Protein AF-A0A369KQW1-F1 (afdb_monomer)

Secondary structure (DSSP, 8-state):
-HHHHHHHHHHHHHHTT-EEEEEEETTEEEEEEESS-HHHHHHHHHHHHHHHHHHHHH-TTS-HHHHHHHHHHHHHHHHHHHHHHTT--

Solvent-accessible surface area (backbone atoms only — not comparable to full-atom values): 5092 Å² total; per-residue (Å²): 115,70,66,59,54,54,52,50,58,48,53,52,39,62,72,71,70,37,38,77,37,77,39,68,42,90,93,42,81,44,79,46,75,37,83,61,52,58,66,57,53,46,54,52,34,50,53,51,32,50,42,32,52,57,47,40,75,76,41,72,90,55,53,75,67,59,36,49,52,51,31,52,51,51,53,51,51,51,51,53,53,51,35,42,76,72,67,77,98

Nearest PDB structures (foldseek):
  2mmv-assembly1_B  TM=8.498E-01  e=8.766E-06  Geobacillus stearothermophilus
  4y5o-assembly1_B  TM=3.919E-01  e=2.154E+00  Homo sapiens
  8a22-assembly1_Bg  TM=4.399E-01  e=5.652E+00  Polytomella magna
  6zsb-assembly1_AF  TM=3.788E-01  e=6.027E+00  Homo sapiens

Foldseek 3Di:
DVVVVVVVVVVVLVVVVWDWEWAAAPNDIDIDTGPDDNVVVRVVSVQLRVQLVVVCVVCVVDDSVRSSVVSVVVVVVVVVVVCVVVVND

Sequence (89 aa):
MYEAKYEEDRKMADSEGLNRTTIHIAGNDYTIVGTESPEHVREVGLLVDTKIREIRDQAPQLDVRQIAVLAALNIGSDYVKIKKNLGEL

Mean predicted aligned error: 6.65 Å

Radius of gyration: 16.56 Å; Cα contacts (8 Å, |Δi|>4): 68; chains: 1; bounding box: 34×27×44 Å

pLDDT: mean 89.31, std 11.46, range [60.25, 97.81]

Structure (mmCIF, N/CA/C/O backbone):
data_AF-A0A369KQW1-F1
#
_entry.id   AF-A0A369KQW1-F1
#
loop_
_atom_site.group_PDB
_atom_site.id
_atom_site.type_symbol
_atom_site.label_atom_id
_atom_site.label_alt_id
_atom_site.label_comp_id
_atom_site.label_asym_id
_atom_site.label_entity_id
_atom_site.label_seq_id
_atom_site.pdbx_PDB_ins_code
_atom_site.Cartn_x
_atom_site.Cartn_y
_atom_site.Cartn_z
_atom_site.occupancy
_atom_site.B_iso_or_equiv
_atom_site.auth_seq_id
_atom_site.auth_comp_id
_atom_site.auth_asym_id
_atom_site.auth_atom_id
_atom_site.pdbx_PDB_model_num
ATOM 1 N N . MET A 1 1 ? -12.369 -1.781 -31.328 1.00 60.91 1 MET A N 1
ATOM 2 C CA . MET A 1 1 ? -12.173 -0.412 -30.791 1.00 60.91 1 MET A CA 1
ATOM 3 C C . MET A 1 1 ? -11.426 -0.416 -29.457 1.00 60.91 1 MET A C 1
ATOM 5 O O . MET A 1 1 ? -10.399 0.236 -29.391 1.00 60.91 1 MET A O 1
ATOM 9 N N . TYR A 1 2 ? -11.862 -1.162 -28.428 1.00 60.97 2 TYR A N 1
ATOM 10 C CA . TYR A 1 2 ? -11.115 -1.267 -27.158 1.00 60.97 2 TYR A CA 1
ATOM 11 C C . TYR A 1 2 ? -9.755 -1.972 -27.306 1.00 60.97 2 TYR A C 1
ATOM 13 O O . TYR A 1 2 ? -8.752 -1.444 -26.845 1.00 60.97 2 TYR A O 1
ATOM 21 N N . GLU A 1 3 ? -9.698 -3.111 -28.001 1.00 60.25 3 GLU A N 1
ATOM 22 C CA . GLU A 1 3 ? -8.459 -3.898 -28.166 1.00 60.25 3 GLU A CA 1
ATOM 23 C C . GLU A 1 3 ? -7.325 -3.124 -28.856 1.00 60.25 3 GLU A C 1
ATOM 25 O O . GLU A 1 3 ? -6.186 -3.187 -28.410 1.00 60.25 3 GLU A O 1
ATOM 30 N N . ALA A 1 4 ? -7.645 -2.309 -29.866 1.00 67.00 4 ALA A N 1
ATOM 31 C CA . ALA A 1 4 ? -6.657 -1.499 -30.584 1.00 67.00 4 ALA A CA 1
ATOM 32 C C . ALA A 1 4 ? -5.988 -0.448 -29.682 1.00 67.00 4 ALA A C 1
ATOM 34 O O . ALA A 1 4 ? -4.776 -0.263 -29.740 1.00 67.00 4 ALA A O 1
ATOM 35 N N . LYS A 1 5 ? -6.763 0.189 -28.793 1.00 64.19 5 LYS A N 1
ATOM 36 C CA . LYS A 1 5 ? -6.235 1.154 -27.822 1.00 64.19 5 LYS A CA 1
ATOM 37 C C . LYS A 1 5 ? -5.326 0.475 -26.791 1.00 64.19 5 LYS A C 1
ATOM 39 O O . LYS A 1 5 ? -4.287 1.020 -26.442 1.00 64.19 5 LYS A O 1
ATOM 44 N N . TYR A 1 6 ? -5.680 -0.731 -26.338 1.00 67.56 6 TYR A N 1
ATOM 45 C CA . TYR A 1 6 ? -4.821 -1.513 -25.441 1.00 67.56 6 TYR A CA 1
ATOM 46 C C . TYR A 1 6 ? -3.507 -1.934 -26.102 1.00 67.56 6 TYR A C 1
ATOM 48 O O . TYR A 1 6 ? -2.482 -1.951 -25.426 1.00 67.56 6 TYR A O 1
ATOM 56 N N . GLU A 1 7 ? -3.519 -2.280 -27.391 1.00 69.88 7 GLU A N 1
ATOM 57 C CA . GLU A 1 7 ? -2.307 -2.621 -28.144 1.00 69.88 7 GLU A CA 1
ATOM 58 C C . GLU A 1 7 ? -1.405 -1.408 -28.405 1.00 69.88 7 GLU A C 1
ATOM 60 O O . GLU A 1 7 ? -0.184 -1.538 -28.314 1.00 69.88 7 GLU A O 1
ATOM 65 N N . GLU A 1 8 ? -1.978 -0.233 -28.677 1.00 67.12 8 GLU A N 1
ATOM 66 C CA . GLU A 1 8 ? -1.229 1.027 -28.793 1.00 67.12 8 GLU A CA 1
ATOM 67 C C . GLU A 1 8 ? -0.591 1.434 -27.461 1.00 67.12 8 GLU A C 1
ATOM 69 O O . GLU A 1 8 ? 0.619 1.656 -27.416 1.00 67.12 8 GLU A O 1
ATOM 74 N N . ASP A 1 9 ? -1.362 1.427 -26.367 1.00 67.94 9 ASP A N 1
ATOM 75 C CA . ASP A 1 9 ? -0.863 1.722 -25.016 1.00 67.94 9 ASP A CA 1
ATOM 76 C C . ASP A 1 9 ? 0.244 0.715 -24.603 1.00 67.94 9 ASP A C 1
ATOM 78 O O . ASP A 1 9 ? 1.183 1.060 -23.880 1.00 67.94 9 ASP A O 1
ATOM 82 N N . ARG A 1 10 ? 0.183 -0.535 -25.098 1.00 69.38 10 ARG A N 1
ATOM 83 C CA . ARG A 1 10 ? 1.241 -1.553 -24.933 1.00 69.38 10 ARG A CA 1
ATOM 84 C C . ARG A 1 10 ? 2.517 -1.182 -25.687 1.00 69.38 10 ARG A C 1
ATOM 86 O O . ARG A 1 10 ? 3.590 -1.190 -25.095 1.00 69.38 10 ARG A O 1
ATOM 93 N N . LYS A 1 11 ? 2.395 -0.840 -26.973 1.00 66.12 11 LYS A N 1
ATOM 94 C CA . LYS A 1 11 ? 3.534 -0.487 -27.834 1.00 66.12 11 LYS A CA 1
ATOM 95 C C . LYS A 1 11 ? 4.235 0.792 -27.375 1.00 66.12 11 LYS A C 1
ATOM 97 O O . LYS A 1 11 ? 5.455 0.865 -27.480 1.00 66.12 11 LYS A O 1
ATOM 102 N N . MET A 1 12 ? 3.494 1.772 -26.853 1.00 65.94 12 MET A N 1
ATOM 103 C CA . MET A 1 12 ? 4.080 3.002 -26.310 1.00 65.94 12 MET A CA 1
ATOM 104 C C . MET A 1 12 ? 4.910 2.730 -25.050 1.00 65.94 12 MET A C 1
ATOM 106 O O . MET A 1 12 ? 6.060 3.157 -24.988 1.00 65.94 12 MET A O 1
ATOM 110 N N . ALA A 1 13 ? 4.386 1.950 -24.096 1.00 64.56 13 ALA A N 1
ATOM 111 C CA . ALA A 1 13 ? 5.116 1.603 -22.873 1.00 64.56 13 ALA A CA 1
ATOM 112 C C . ALA A 1 13 ? 6.413 0.822 -23.154 1.00 64.56 13 ALA A C 1
ATOM 114 O O . ALA A 1 13 ? 7.451 1.115 -22.560 1.00 64.56 13 ALA A O 1
ATOM 115 N N . ASP A 1 14 ? 6.367 -0.119 -24.103 1.00 65.06 14 ASP A N 1
ATOM 116 C CA . ASP A 1 14 ? 7.543 -0.892 -24.518 1.00 65.06 14 ASP A CA 1
ATOM 117 C C . ASP A 1 14 ? 8.582 -0.007 -25.244 1.00 65.06 14 ASP A C 1
ATOM 119 O O . ASP A 1 14 ? 9.782 -0.263 -25.153 1.00 65.06 14 ASP A O 1
ATOM 123 N N . SER A 1 15 ? 8.147 1.063 -25.926 1.00 67.81 15 SER A N 1
ATOM 124 C CA . SER A 1 15 ? 9.045 2.026 -26.588 1.00 67.81 15 SER A CA 1
ATOM 125 C C . SER A 1 15 ? 9.743 2.989 -25.619 1.00 67.81 15 SER A C 1
ATOM 127 O O . SER A 1 15 ? 10.840 3.460 -25.912 1.00 67.81 15 SER A O 1
ATOM 129 N N . GLU A 1 16 ? 9.141 3.242 -24.454 1.00 74.69 16 GLU A N 1
ATOM 130 C CA . GLU A 1 16 ? 9.680 4.122 -23.408 1.00 74.69 16 GLU A CA 1
ATOM 131 C C . GLU A 1 16 ? 10.535 3.377 -22.364 1.00 74.69 16 GLU A C 1
ATOM 133 O O . GLU A 1 16 ? 11.045 3.991 -21.428 1.00 74.69 16 GLU A O 1
ATOM 138 N N . GLY A 1 17 ? 10.722 2.059 -22.513 1.00 81.44 17 GLY A N 1
ATOM 139 C CA . GLY A 1 17 ? 11.490 1.245 -21.565 1.00 81.44 17 GLY A CA 1
ATOM 140 C C . GLY A 1 17 ? 10.799 1.069 -20.209 1.00 81.44 17 GLY A C 1
ATOM 141 O O . GLY A 1 17 ? 11.468 0.841 -19.201 1.00 81.44 17 GLY A O 1
ATOM 142 N N . LEU A 1 18 ? 9.469 1.196 -20.167 1.00 88.62 18 LEU A N 1
ATOM 143 C CA . LEU A 1 18 ? 8.686 1.048 -18.945 1.00 88.62 18 LEU A CA 1
ATOM 144 C C . LEU A 1 18 ? 8.451 -0.430 -18.626 1.00 88.62 18 LEU A C 1
ATOM 146 O O . LEU A 1 18 ? 8.065 -1.230 -19.479 1.00 88.62 18 LEU A O 1
ATOM 150 N N . ASN A 1 19 ? 8.606 -0.785 -17.356 1.00 91.62 19 ASN A N 1
ATOM 151 C CA . ASN A 1 19 ? 8.274 -2.105 -16.852 1.00 91.62 19 ASN A CA 1
ATOM 152 C C . ASN A 1 19 ? 6.760 -2.238 -16.673 1.00 91.62 19 ASN A C 1
ATOM 154 O O . ASN A 1 19 ? 6.085 -1.337 -16.168 1.00 91.62 19 ASN A O 1
ATOM 158 N N . ARG A 1 20 ? 6.225 -3.404 -17.046 1.00 91.81 20 ARG A N 1
ATOM 159 C CA . ARG A 1 20 ? 4.822 -3.773 -16.835 1.00 91.81 20 ARG A CA 1
ATOM 160 C C . ARG A 1 20 ? 4.736 -4.934 -15.860 1.00 91.81 20 ARG A C 1
ATOM 162 O O . ARG A 1 20 ? 5.155 -6.046 -16.176 1.00 91.81 20 ARG A O 1
ATOM 169 N N . THR A 1 21 ? 4.120 -4.696 -14.711 1.00 95.12 21 THR A N 1
ATOM 170 C CA . THR A 1 21 ? 4.033 -5.686 -13.635 1.00 95.12 21 THR A CA 1
ATOM 171 C C . THR A 1 21 ? 2.597 -5.816 -13.174 1.00 95.12 21 THR A C 1
ATOM 173 O O . THR A 1 21 ? 1.965 -4.831 -12.805 1.00 95.12 21 THR A O 1
ATOM 176 N N . THR A 1 22 ? 2.067 -7.036 -13.201 1.00 95.50 22 THR A N 1
ATOM 177 C CA . THR A 1 22 ? 0.737 -7.323 -12.652 1.00 95.50 22 THR A CA 1
ATOM 178 C C . THR A 1 22 ? 0.884 -7.831 -11.225 1.00 95.50 22 THR A C 1
ATOM 180 O O . THR A 1 22 ? 1.694 -8.723 -10.968 1.00 95.50 22 THR A O 1
ATOM 183 N N . ILE A 1 23 ? 0.123 -7.240 -10.310 1.00 96.50 23 ILE A N 1
ATOM 184 C CA . ILE A 1 23 ? 0.089 -7.566 -8.883 1.00 96.50 23 ILE A CA 1
ATOM 185 C C . ILE A 1 23 ? -1.346 -7.861 -8.451 1.00 96.50 23 ILE A C 1
ATOM 187 O O . ILE A 1 23 ? -2.292 -7.377 -9.068 1.00 96.50 23 ILE A O 1
ATOM 191 N N . HIS A 1 24 ? -1.499 -8.631 -7.378 1.00 95.12 24 HIS A N 1
ATOM 192 C CA . HIS A 1 24 ? -2.793 -9.017 -6.826 1.00 95.12 24 HIS A CA 1
ATOM 193 C C . HIS A 1 24 ? -2.988 -8.373 -5.451 1.00 95.12 24 HIS A C 1
ATOM 195 O O . HIS A 1 24 ? -2.200 -8.626 -4.541 1.00 95.12 24 HIS A O 1
ATOM 201 N N . ILE A 1 25 ? -4.015 -7.535 -5.299 1.00 94.75 25 ILE A N 1
ATOM 202 C CA . ILE A 1 25 ? -4.306 -6.797 -4.063 1.00 94.75 25 ILE A CA 1
ATOM 203 C C . ILE A 1 25 ? -5.799 -6.904 -3.756 1.00 94.75 25 ILE A C 1
ATOM 205 O O . ILE A 1 25 ? -6.643 -6.602 -4.600 1.00 94.75 25 ILE A O 1
ATOM 209 N N . ALA A 1 26 ? -6.140 -7.293 -2.527 1.00 91.75 26 ALA A N 1
ATOM 210 C CA . ALA A 1 26 ? -7.515 -7.338 -2.031 1.00 91.75 26 ALA A CA 1
ATOM 211 C C . ALA A 1 26 ? -8.482 -8.147 -2.924 1.00 91.75 26 ALA A C 1
ATOM 213 O O . ALA A 1 26 ? -9.657 -7.800 -3.040 1.00 91.75 26 ALA A O 1
ATOM 214 N N . GLY A 1 27 ? -7.993 -9.214 -3.564 1.00 90.56 27 GLY A N 1
ATOM 215 C CA . GLY A 1 27 ? -8.791 -10.056 -4.459 1.00 90.56 27 GLY A CA 1
ATOM 216 C C . GLY A 1 27 ? -8.893 -9.553 -5.902 1.00 90.56 27 GLY A C 1
ATOM 217 O O . GLY A 1 27 ? -9.605 -10.169 -6.688 1.00 90.56 27 GLY A O 1
ATOM 218 N N . ASN A 1 28 ? -8.200 -8.468 -6.263 1.00 93.50 28 ASN A N 1
ATOM 219 C CA . ASN A 1 28 ? -8.228 -7.886 -7.604 1.00 93.50 28 ASN A CA 1
ATOM 220 C C . ASN A 1 28 ? -6.821 -7.806 -8.206 1.00 93.50 28 ASN A C 1
ATOM 222 O O . ASN A 1 28 ? -5.848 -7.533 -7.500 1.00 93.50 28 ASN A O 1
ATOM 226 N N . ASP A 1 29 ? -6.732 -7.990 -9.522 1.00 95.50 29 ASP A N 1
ATOM 227 C CA . ASP A 1 29 ? -5.486 -7.836 -10.269 1.00 95.50 29 ASP A CA 1
ATOM 228 C C . ASP A 1 29 ? -5.324 -6.395 -10.764 1.00 95.50 29 ASP A C 1
ATOM 230 O O . ASP A 1 29 ? -6.245 -5.797 -11.326 1.00 95.50 29 ASP A O 1
ATOM 234 N N . TYR A 1 30 ? -4.122 -5.851 -10.591 1.00 94.06 30 TYR A N 1
ATOM 235 C CA . TYR A 1 30 ? -3.739 -4.515 -11.032 1.00 94.06 30 TYR A CA 1
ATOM 236 C C . TYR A 1 30 ? -2.474 -4.599 -11.880 1.00 94.06 30 TYR A C 1
ATOM 238 O O . TYR A 1 30 ? -1.451 -5.116 -11.434 1.00 94.06 30 TYR A O 1
ATOM 246 N N . THR A 1 31 ? -2.5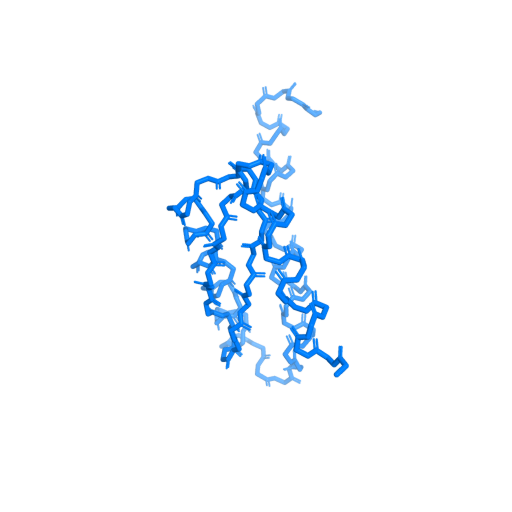19 -4.059 -13.098 1.00 94.38 31 THR A N 1
ATOM 247 C CA . THR A 1 31 ? -1.326 -3.903 -13.936 1.00 94.38 31 THR A CA 1
ATOM 248 C C . THR A 1 31 ? -0.729 -2.518 -13.730 1.00 94.38 31 THR A C 1
ATOM 250 O O . THR A 1 31 ? -1.341 -1.512 -14.081 1.00 94.38 31 THR A O 1
ATOM 253 N N . ILE A 1 32 ? 0.484 -2.482 -13.188 1.00 93.12 32 ILE A N 1
ATOM 254 C CA . ILE A 1 32 ? 1.272 -1.273 -12.970 1.00 93.12 32 ILE A CA 1
ATOM 255 C C . ILE A 1 32 ? 2.264 -1.122 -14.121 1.00 93.12 32 ILE A C 1
ATOM 257 O O . ILE A 1 32 ? 2.938 -2.082 -14.500 1.00 93.12 32 ILE A O 1
ATOM 261 N N . VAL A 1 33 ? 2.333 0.084 -14.677 1.00 92.50 33 VAL A N 1
ATOM 262 C CA . VAL A 1 33 ? 3.288 0.467 -15.721 1.00 92.50 33 VAL A CA 1
ATOM 263 C C . VAL A 1 33 ? 4.152 1.588 -15.161 1.00 92.50 33 VAL A C 1
ATOM 265 O O . VAL A 1 33 ? 3.609 2.594 -14.706 1.00 92.50 33 VAL A O 1
ATOM 268 N N . GLY A 1 34 ? 5.471 1.416 -15.151 1.00 91.38 34 GLY A N 1
ATOM 269 C CA . GLY A 1 34 ? 6.374 2.411 -14.578 1.00 91.38 34 GLY A CA 1
ATOM 270 C C . GLY A 1 34 ? 7.848 2.079 -14.765 1.00 91.38 34 GLY A C 1
ATOM 271 O O . GLY A 1 34 ? 8.203 1.041 -15.309 1.00 91.38 34 GLY A O 1
ATOM 272 N N . THR A 1 35 ? 8.713 2.979 -14.310 1.00 92.38 35 THR A N 1
ATOM 273 C CA . THR A 1 35 ? 10.175 2.832 -14.402 1.00 92.38 35 THR A CA 1
ATOM 274 C C . THR A 1 35 ? 10.753 1.912 -13.329 1.00 92.38 35 THR A C 1
ATOM 276 O O . THR A 1 35 ? 11.861 1.408 -13.485 1.00 92.38 35 THR A O 1
ATOM 279 N N . GLU A 1 36 ? 10.009 1.690 -12.244 1.00 93.69 36 GLU A N 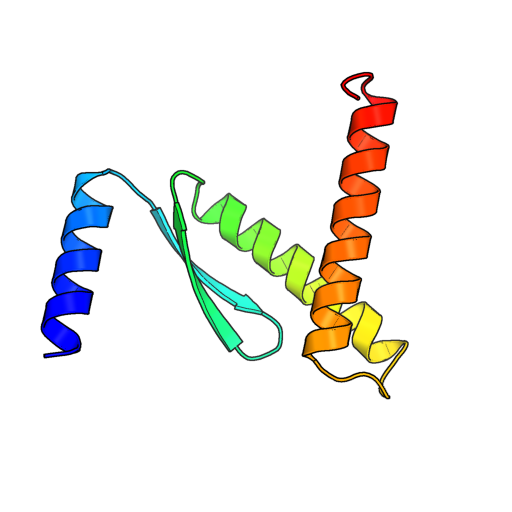1
ATOM 280 C CA . GLU A 1 36 ? 10.415 0.808 -11.150 1.00 93.69 36 GLU A CA 1
ATOM 281 C C . GLU A 1 36 ? 10.564 -0.642 -11.608 1.00 93.69 36 GLU A C 1
ATOM 283 O O . GLU A 1 36 ? 9.884 -1.094 -12.536 1.00 93.69 36 GLU A O 1
ATOM 288 N N . SER A 1 37 ? 11.449 -1.390 -10.948 1.00 95.00 37 SER A N 1
ATOM 289 C CA . SER A 1 37 ? 11.653 -2.800 -11.278 1.00 95.00 37 SER A CA 1
ATOM 290 C C . SER A 1 37 ? 10.398 -3.630 -10.969 1.00 95.00 37 SER A C 1
ATOM 292 O O . SER A 1 37 ? 9.666 -3.334 -10.014 1.00 95.00 37 SER A O 1
ATOM 294 N N . PRO A 1 38 ? 10.134 -4.709 -11.727 1.00 94.50 38 PRO A N 1
ATOM 295 C CA . PRO A 1 38 ? 9.044 -5.625 -11.410 1.00 94.50 38 PRO A CA 1
ATOM 296 C C . PRO A 1 38 ? 9.118 -6.190 -9.991 1.00 94.50 38 PRO A C 1
ATOM 298 O O . PRO A 1 38 ? 8.089 -6.414 -9.358 1.00 94.50 38 PRO A O 1
ATOM 301 N N . GLU A 1 39 ? 10.324 -6.406 -9.475 1.00 96.12 39 GLU A N 1
ATOM 302 C CA . GLU A 1 39 ? 10.577 -6.892 -8.120 1.00 96.12 39 GLU A CA 1
ATOM 303 C C . GLU A 1 39 ? 10.094 -5.875 -7.085 1.00 96.12 39 GLU A C 1
ATOM 305 O O . GLU A 1 39 ? 9.291 -6.234 -6.224 1.00 96.12 39 GLU A O 1
ATOM 310 N N . HIS A 1 40 ? 10.477 -4.602 -7.231 1.00 96.06 40 HIS A N 1
ATOM 311 C CA . HIS A 1 40 ? 10.046 -3.539 -6.326 1.00 96.06 40 HIS A CA 1
ATOM 312 C C . HIS A 1 40 ? 8.520 -3.380 -6.325 1.00 96.06 40 HIS A C 1
ATOM 314 O O . HIS A 1 40 ? 7.890 -3.316 -5.270 1.00 96.06 40 HIS A O 1
ATOM 320 N N . VAL A 1 41 ? 7.893 -3.399 -7.505 1.00 96.25 41 VAL A N 1
ATOM 321 C CA . VAL A 1 41 ? 6.430 -3.300 -7.618 1.00 96.25 41 VAL A CA 1
ATOM 322 C C . VAL A 1 41 ? 5.728 -4.475 -6.926 1.00 96.25 41 VAL A C 1
ATOM 324 O O . VAL A 1 41 ? 4.708 -4.272 -6.264 1.00 96.25 41 VAL A O 1
ATOM 327 N N . ARG A 1 42 ? 6.261 -5.701 -7.035 1.00 96.25 42 ARG A N 1
ATOM 328 C CA . ARG A 1 42 ? 5.713 -6.872 -6.325 1.00 96.25 42 ARG A CA 1
ATOM 329 C C . ARG A 1 42 ? 5.868 -6.746 -4.811 1.00 96.25 42 ARG A C 1
ATOM 331 O O . ARG A 1 42 ? 4.920 -7.062 -4.095 1.00 96.25 42 ARG A O 1
ATOM 338 N N . GLU A 1 43 ? 7.015 -6.272 -4.328 1.00 97.31 43 GLU A N 1
ATOM 339 C CA . GLU A 1 43 ? 7.251 -6.032 -2.897 1.00 97.31 43 GLU A CA 1
ATOM 340 C C . GLU A 1 43 ? 6.273 -4.998 -2.330 1.00 97.31 43 GLU A C 1
ATOM 342 O O . GLU A 1 43 ? 5.622 -5.247 -1.312 1.00 97.31 43 GLU A O 1
ATOM 347 N N . VAL A 1 44 ? 6.095 -3.870 -3.025 1.00 96.25 44 VAL A N 1
ATOM 348 C CA . VAL A 1 44 ? 5.119 -2.839 -2.646 1.00 96.25 44 VAL A CA 1
ATOM 349 C C . VAL A 1 44 ?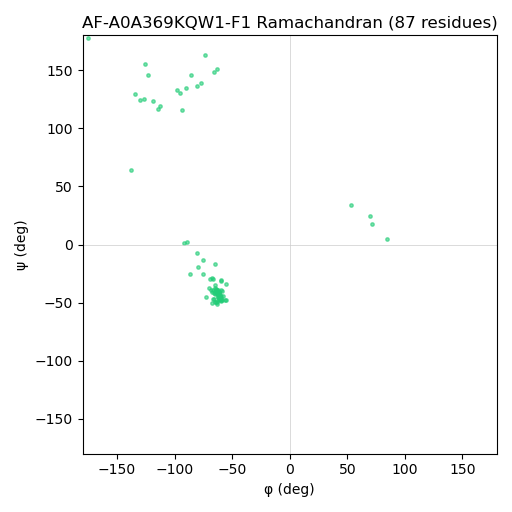 3.695 -3.399 -2.681 1.00 9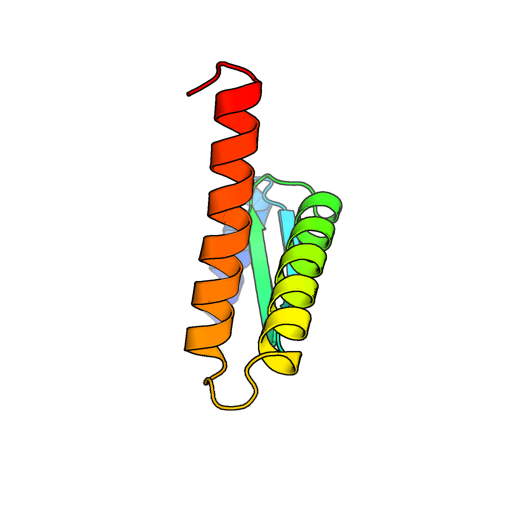6.25 44 VAL A C 1
ATOM 351 O O . VAL A 1 44 ? 2.923 -3.172 -1.750 1.00 96.25 44 VAL A O 1
ATOM 354 N N . GLY A 1 45 ? 3.343 -4.172 -3.711 1.00 96.38 45 GLY A N 1
ATOM 355 C CA . GLY A 1 45 ? 2.037 -4.826 -3.808 1.00 96.38 45 GLY A CA 1
ATOM 356 C C . GLY A 1 45 ? 1.749 -5.754 -2.626 1.00 96.38 45 GLY A C 1
ATOM 357 O O . GLY A 1 45 ? 0.665 -5.692 -2.044 1.00 96.38 45 GLY A O 1
ATOM 358 N N . LEU A 1 46 ? 2.738 -6.557 -2.220 1.00 96.56 46 LEU A N 1
ATOM 359 C CA . LEU A 1 46 ? 2.635 -7.443 -1.062 1.00 96.56 46 LEU A CA 1
ATOM 360 C C . LEU A 1 46 ? 2.456 -6.661 0.246 1.00 96.56 46 LEU A C 1
ATOM 362 O O . LEU A 1 46 ? 1.632 -7.047 1.078 1.00 96.56 46 LEU A O 1
ATOM 366 N N . LEU A 1 47 ? 3.189 -5.558 0.427 1.00 97.12 47 LEU A N 1
ATOM 367 C CA . LEU A 1 47 ? 3.044 -4.678 1.589 1.00 97.12 47 LEU A CA 1
ATOM 368 C C . LEU A 1 47 ? 1.619 -4.116 1.691 1.00 97.12 47 LEU A C 1
ATOM 370 O O . LEU A 1 47 ? 1.009 -4.161 2.763 1.00 97.12 47 LEU A O 1
ATOM 374 N N . VAL A 1 48 ? 1.080 -3.612 0.578 1.00 96.69 48 VAL A N 1
ATOM 375 C CA . VAL A 1 48 ? -0.279 -3.056 0.525 1.00 96.69 48 VAL A CA 1
ATOM 376 C C . VAL A 1 48 ? -1.319 -4.133 0.834 1.00 96.69 48 VAL A C 1
ATOM 378 O O . VAL A 1 48 ? -2.176 -3.918 1.693 1.00 96.69 48 VAL A O 1
ATOM 381 N N . ASP A 1 49 ? -1.237 -5.299 0.186 1.00 96.44 49 ASP A N 1
ATOM 382 C CA . ASP A 1 49 ? -2.187 -6.395 0.410 1.00 96.44 49 ASP A CA 1
ATOM 383 C C . ASP A 1 49 ? -2.144 -6.891 1.862 1.00 96.44 49 ASP A C 1
ATOM 385 O O . ASP A 1 49 ? -3.187 -7.081 2.490 1.00 96.44 49 ASP A O 1
ATOM 389 N N . THR A 1 50 ? -0.947 -7.003 2.442 1.00 96.75 50 THR A N 1
ATOM 390 C CA . THR A 1 50 ? -0.768 -7.370 3.853 1.00 96.75 50 THR A CA 1
ATOM 391 C C . THR A 1 50 ? -1.460 -6.367 4.774 1.00 96.75 50 THR A C 1
ATOM 393 O O . THR A 1 50 ? -2.244 -6.765 5.635 1.00 96.75 50 THR A O 1
ATOM 396 N N . LYS A 1 51 ? -1.260 -5.060 4.554 1.00 96.62 51 LYS A N 1
ATOM 397 C CA . LYS A 1 51 ? -1.883 -4.018 5.382 1.00 96.62 51 LYS A CA 1
ATOM 398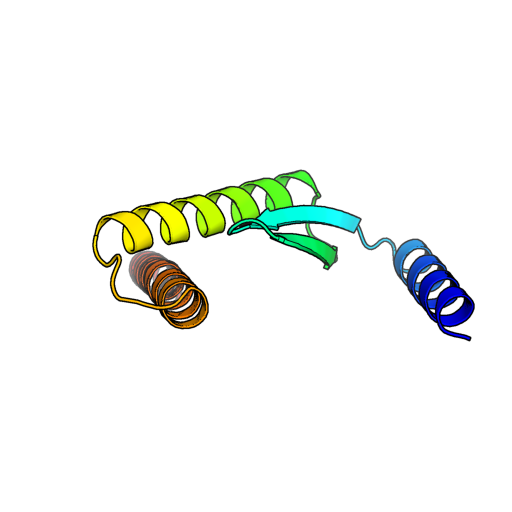 C C . LYS A 1 51 ? -3.410 -4.021 5.271 1.00 96.62 51 LYS A C 1
ATOM 400 O O . LYS A 1 51 ? -4.102 -3.834 6.269 1.00 96.62 51 LYS A O 1
ATOM 405 N N . ILE A 1 52 ? -3.942 -4.271 4.074 1.00 96.06 52 ILE A N 1
ATOM 406 C CA . ILE A 1 52 ? -5.386 -4.415 3.849 1.00 96.06 52 ILE A CA 1
ATOM 407 C C . ILE A 1 52 ? -5.944 -5.613 4.626 1.00 96.06 52 ILE A C 1
ATOM 409 O O . ILE A 1 52 ? -6.987 -5.481 5.268 1.00 96.06 52 ILE A O 1
ATOM 413 N N . ARG A 1 53 ? -5.267 -6.769 4.588 1.00 95.38 53 ARG A N 1
ATOM 414 C CA . ARG A 1 53 ? -5.691 -7.972 5.324 1.00 95.38 53 ARG A CA 1
ATOM 415 C C . ARG A 1 53 ? -5.703 -7.731 6.832 1.00 95.38 53 ARG A C 1
ATOM 417 O O . ARG A 1 53 ? -6.719 -7.993 7.461 1.00 95.38 53 ARG A O 1
ATOM 424 N N . GLU A 1 54 ? -4.634 -7.151 7.378 1.00 95.88 54 GLU A N 1
ATOM 425 C CA . GLU A 1 54 ? -4.542 -6.809 8.804 1.00 95.88 54 GLU A CA 1
ATOM 426 C C . GLU A 1 54 ? -5.702 -5.912 9.258 1.00 95.88 54 GLU A C 1
ATOM 428 O O . GLU A 1 54 ? -6.351 -6.190 10.264 1.00 95.88 54 GLU A O 1
ATOM 433 N N . ILE A 1 55 ? -6.000 -4.846 8.507 1.00 95.88 55 ILE A N 1
ATOM 434 C CA . ILE A 1 55 ? -7.084 -3.917 8.857 1.00 95.88 55 ILE A CA 1
ATOM 435 C C . ILE A 1 55 ? -8.445 -4.602 8.743 1.00 95.88 55 ILE A C 1
ATOM 437 O O . ILE A 1 55 ? -9.297 -4.403 9.607 1.00 95.88 55 ILE A O 1
ATOM 441 N N . ARG A 1 56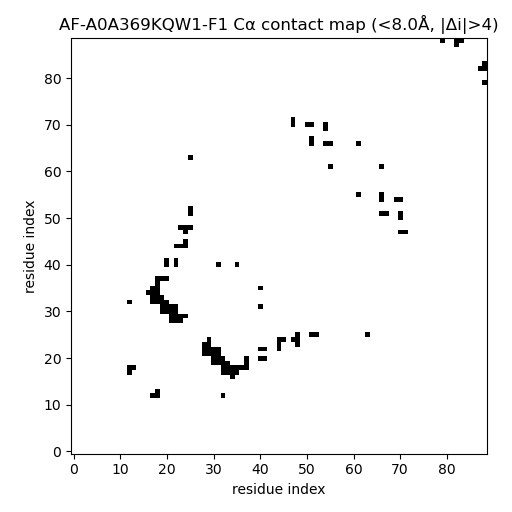 ? -8.657 -5.417 7.706 1.00 94.69 56 ARG A N 1
ATOM 442 C CA . ARG A 1 56 ? -9.907 -6.163 7.520 1.00 94.69 56 ARG A CA 1
ATOM 443 C C . ARG A 1 56 ? -10.191 -7.091 8.698 1.00 94.69 56 ARG A C 1
ATOM 445 O O . ARG A 1 56 ? -11.336 -7.172 9.132 1.00 94.69 56 ARG A O 1
ATOM 452 N N . ASP A 1 57 ? -9.161 -7.747 9.224 1.00 94.56 57 ASP A N 1
ATOM 453 C CA . ASP A 1 57 ? -9.294 -8.661 10.359 1.00 94.56 57 ASP A CA 1
ATOM 454 C C . ASP A 1 57 ? -9.635 -7.909 11.662 1.00 94.56 57 ASP A C 1
ATOM 456 O O . ASP A 1 57 ? -10.336 -8.443 12.519 1.00 94.56 57 ASP A O 1
ATOM 460 N N . GLN A 1 58 ? -9.190 -6.654 11.802 1.00 94.75 58 GLN A N 1
ATOM 461 C CA . GLN A 1 58 ? -9.495 -5.794 12.958 1.00 94.75 58 GLN A CA 1
ATOM 462 C C . GLN A 1 58 ? -10.815 -5.017 12.825 1.00 94.75 58 GLN A C 1
ATOM 464 O O . GLN A 1 58 ? -11.407 -4.627 13.832 1.00 94.75 58 GLN A O 1
ATOM 469 N N . ALA A 1 59 ? -11.270 -4.753 11.601 1.00 91.56 59 ALA A N 1
ATOM 470 C CA . ALA A 1 59 ? -12.427 -3.909 11.315 1.00 91.56 59 ALA A CA 1
ATOM 471 C C . ALA A 1 59 ? -13.320 -4.513 10.212 1.00 91.56 59 ALA A C 1
ATOM 473 O O . ALA A 1 59 ? -13.485 -3.907 9.148 1.00 91.56 59 ALA A O 1
ATOM 474 N N . PRO A 1 60 ? -13.935 -5.687 10.453 1.00 89.25 60 PRO A N 1
ATOM 475 C CA . PRO A 1 60 ? -14.715 -6.409 9.444 1.00 89.25 60 PRO A CA 1
ATOM 476 C C . PRO A 1 60 ? -15.980 -5.665 8.984 1.00 89.25 60 PRO A C 1
ATOM 478 O O . PRO A 1 60 ? -16.549 -6.004 7.951 1.00 89.25 60 PRO A O 1
ATOM 481 N N . GLN A 1 61 ? -16.433 -4.657 9.736 1.00 93.94 61 GLN A N 1
ATOM 482 C CA . GLN A 1 61 ? -17.579 -3.814 9.390 1.00 93.94 61 GLN A CA 1
ATOM 483 C C . GLN A 1 61 ? -17.293 -2.780 8.289 1.00 93.94 61 GLN A C 1
ATOM 485 O O . GLN A 1 61 ? -18.229 -2.150 7.800 1.00 93.94 61 GLN A O 1
ATOM 490 N N . LEU A 1 62 ? -16.022 -2.543 7.950 1.00 93.12 62 LEU A N 1
ATOM 491 C CA . LEU A 1 62 ? -15.638 -1.560 6.941 1.00 93.12 62 LEU A CA 1
ATOM 492 C C . LEU A 1 62 ? -15.681 -2.165 5.540 1.00 93.12 62 LEU A C 1
ATOM 494 O O . LEU A 1 62 ? -15.345 -3.332 5.336 1.00 93.12 62 LEU A O 1
ATOM 498 N N . ASP A 1 63 ? -16.053 -1.349 4.557 1.00 93.31 63 ASP A N 1
ATOM 499 C CA . ASP A 1 63 ? -15.977 -1.773 3.165 1.00 93.31 63 ASP A CA 1
ATOM 500 C C . ASP A 1 63 ? -14.522 -1.800 2.655 1.00 93.31 63 ASP A C 1
ATOM 502 O O . ASP A 1 63 ? -13.601 -1.210 3.229 1.00 93.31 63 ASP A O 1
ATOM 506 N N . VAL A 1 64 ? -14.300 -2.490 1.533 1.00 89.62 64 VAL A N 1
ATOM 507 C CA . VAL A 1 64 ? -12.960 -2.663 0.945 1.00 89.62 64 VAL A CA 1
ATOM 508 C C . VAL A 1 64 ? -12.306 -1.322 0.586 1.00 89.62 64 VAL A C 1
ATOM 510 O O . VAL A 1 64 ? -11.085 -1.199 0.667 1.00 89.62 64 VAL A O 1
ATOM 513 N N . ARG A 1 65 ? -13.089 -0.298 0.218 1.00 93.00 65 ARG A N 1
ATOM 514 C CA . ARG A 1 65 ? -12.555 1.024 -0.140 1.00 93.00 65 ARG A CA 1
ATOM 515 C C . ARG A 1 65 ? -12.066 1.760 1.102 1.00 93.00 65 ARG A C 1
ATOM 517 O O . ARG A 1 65 ? -10.968 2.306 1.084 1.00 93.00 65 ARG A O 1
ATOM 524 N N . GLN A 1 66 ? -12.843 1.742 2.181 1.00 95.69 66 GLN A N 1
ATOM 525 C CA . GLN A 1 66 ? -12.468 2.300 3.477 1.00 95.69 66 GLN A CA 1
ATOM 526 C C . GLN A 1 66 ? -11.205 1.621 4.013 1.00 95.69 66 GLN A C 1
ATOM 528 O O . GLN A 1 66 ? -10.274 2.306 4.435 1.00 95.69 66 GLN A O 1
ATOM 533 N N . ILE A 1 67 ? -11.132 0.290 3.920 1.00 95.81 67 ILE A N 1
ATOM 534 C CA . ILE A 1 67 ? -9.946 -0.481 4.311 1.00 95.81 67 ILE A CA 1
ATOM 535 C C . ILE A 1 67 ? -8.729 -0.081 3.465 1.00 95.81 67 ILE A C 1
ATOM 537 O O . ILE A 1 67 ? -7.660 0.169 4.020 1.00 95.81 67 ILE A O 1
ATOM 541 N N . ALA A 1 68 ? -8.878 0.041 2.142 1.00 93.62 68 ALA A N 1
ATOM 542 C CA . ALA A 1 68 ? -7.790 0.455 1.255 1.00 93.62 68 ALA A CA 1
ATOM 543 C C . ALA A 1 68 ? -7.281 1.874 1.572 1.00 93.62 68 ALA A C 1
ATOM 545 O O . ALA A 1 68 ? -6.071 2.101 1.610 1.00 93.62 68 ALA A O 1
ATOM 546 N N . VAL A 1 69 ? -8.183 2.818 1.864 1.00 96.44 69 VAL A N 1
ATOM 547 C CA . VAL A 1 69 ? -7.811 4.181 2.282 1.00 96.44 69 VAL A CA 1
ATOM 548 C C . VAL A 1 69 ? -7.075 4.164 3.624 1.00 96.44 69 VAL A C 1
ATOM 550 O O . VAL A 1 69 ? -6.054 4.834 3.765 1.00 96.44 69 VAL A O 1
ATOM 553 N N . LEU A 1 70 ? -7.534 3.373 4.600 1.00 96.19 70 LEU A N 1
ATOM 554 C CA . LEU A 1 70 ? -6.843 3.222 5.884 1.00 96.19 70 LEU A CA 1
ATOM 555 C C . LEU A 1 70 ? -5.459 2.583 5.723 1.00 96.19 70 LEU A C 1
ATOM 557 O O . LEU A 1 70 ? -4.513 3.017 6.383 1.00 96.19 70 LEU A O 1
ATOM 561 N N . ALA A 1 71 ? -5.315 1.598 4.835 1.00 96.94 71 ALA A N 1
ATOM 562 C CA . ALA A 1 71 ? -4.026 0.993 4.518 1.00 96.94 71 ALA A CA 1
ATOM 563 C C . ALA A 1 71 ? -3.060 2.028 3.924 1.00 96.94 71 ALA A C 1
ATOM 565 O O . ALA A 1 71 ? -1.929 2.154 4.396 1.00 96.94 71 ALA A O 1
ATOM 566 N N . ALA A 1 72 ? -3.528 2.829 2.961 1.00 96.94 72 ALA A N 1
ATOM 567 C CA . ALA A 1 72 ? -2.747 3.911 2.369 1.00 96.94 72 ALA A CA 1
ATOM 568 C C . ALA A 1 72 ? -2.333 4.967 3.411 1.00 96.94 72 ALA A C 1
ATOM 570 O O . ALA A 1 72 ? -1.175 5.382 3.437 1.00 96.94 72 ALA A O 1
ATOM 571 N N . LEU A 1 73 ? -3.244 5.361 4.309 1.00 97.81 73 LEU A N 1
ATOM 572 C CA . LEU A 1 73 ? -2.950 6.301 5.396 1.00 97.81 73 LEU A CA 1
ATOM 573 C C . LEU A 1 73 ? -1.901 5.756 6.373 1.00 97.81 73 LEU A C 1
ATOM 575 O O . LEU A 1 73 ? -1.012 6.501 6.779 1.00 97.81 73 LEU A O 1
ATOM 579 N N . ASN A 1 74 ? -1.978 4.472 6.734 1.00 96.12 74 ASN A N 1
ATOM 580 C CA . ASN A 1 74 ? -1.001 3.838 7.622 1.00 96.12 74 ASN A CA 1
ATOM 581 C C . ASN A 1 74 ? 0.398 3.835 6.993 1.00 96.12 74 ASN A C 1
ATOM 583 O O . ASN A 1 74 ? 1.345 4.329 7.604 1.00 96.12 74 ASN A O 1
ATOM 587 N N . ILE A 1 75 ? 0.508 3.364 5.747 1.00 97.31 75 ILE A N 1
ATOM 588 C CA . ILE A 1 75 ? 1.776 3.328 5.004 1.00 97.31 75 ILE A CA 1
ATOM 589 C C . ILE A 1 75 ? 2.340 4.746 4.826 1.00 97.31 75 ILE A C 1
ATOM 591 O O . ILE A 1 75 ? 3.520 4.986 5.081 1.00 97.31 75 ILE A O 1
ATOM 595 N N . GLY A 1 76 ? 1.495 5.711 4.449 1.00 97.31 76 GLY A N 1
ATOM 596 C CA . GLY A 1 76 ? 1.894 7.110 4.298 1.00 97.31 76 GLY A CA 1
ATOM 597 C C . GLY A 1 76 ? 2.367 7.743 5.610 1.00 97.31 76 GLY A C 1
ATOM 598 O O . GLY A 1 76 ? 3.355 8.475 5.620 1.00 97.31 76 GLY A O 1
ATOM 599 N N . SER A 1 77 ? 1.716 7.429 6.734 1.00 97.38 77 SER A N 1
ATOM 600 C CA . SER A 1 77 ? 2.155 7.860 8.066 1.00 97.38 77 SER A CA 1
ATOM 601 C C . SER A 1 77 ? 3.561 7.346 8.380 1.00 97.38 77 SER A C 1
ATOM 603 O O . SER A 1 77 ? 4.405 8.112 8.846 1.00 97.38 77 SER A O 1
ATOM 605 N N . ASP A 1 78 ? 3.832 6.069 8.113 1.00 96.50 78 ASP A N 1
ATOM 606 C CA . ASP A 1 78 ? 5.141 5.478 8.394 1.00 96.50 78 ASP A CA 1
ATOM 607 C C . ASP A 1 78 ? 6.229 6.056 7.487 1.00 96.50 78 ASP A C 1
ATOM 609 O O . ASP A 1 78 ? 7.298 6.415 7.978 1.00 96.50 78 ASP A O 1
ATOM 613 N N . TYR A 1 79 ? 5.925 6.287 6.208 1.00 96.62 79 TYR A N 1
ATOM 614 C CA . TYR A 1 79 ? 6.807 7.020 5.300 1.00 96.62 79 TYR A CA 1
ATOM 615 C C . TYR A 1 79 ? 7.159 8.420 5.826 1.00 96.62 79 TYR A C 1
ATOM 617 O O . TYR A 1 79 ? 8.334 8.789 5.879 1.00 96.62 79 TYR A O 1
ATOM 625 N N . VAL A 1 80 ? 6.163 9.195 6.274 1.00 97.44 80 VAL A N 1
ATOM 626 C CA . VAL A 1 80 ? 6.391 10.538 6.834 1.00 97.44 80 VAL A CA 1
ATOM 627 C C . VAL A 1 80 ? 7.249 10.473 8.101 1.00 97.44 80 VAL A C 1
ATOM 629 O O . VAL A 1 80 ? 8.147 11.299 8.266 1.00 97.44 80 VAL A O 1
ATOM 632 N N . LYS A 1 81 ? 7.013 9.502 8.994 1.00 97.25 81 LYS A N 1
ATOM 633 C CA . LYS A 1 81 ? 7.844 9.307 10.197 1.00 97.25 81 LYS A CA 1
ATOM 634 C C . LYS A 1 81 ? 9.288 8.964 9.831 1.00 97.25 81 LYS A C 1
ATOM 636 O O . LYS A 1 81 ? 10.202 9.546 10.406 1.00 97.25 81 LYS A O 1
ATOM 641 N N . ILE A 1 82 ? 9.492 8.058 8.871 1.00 97.31 82 ILE A N 1
ATOM 642 C CA . ILE A 1 82 ? 10.826 7.661 8.400 1.00 97.31 82 ILE A CA 1
ATOM 643 C C . ILE A 1 82 ? 11.573 8.876 7.850 1.00 97.31 82 ILE A C 1
ATOM 645 O O . ILE A 1 82 ? 12.690 9.141 8.285 1.00 97.31 82 ILE A O 1
ATOM 649 N N . LYS A 1 83 ? 10.945 9.672 6.977 1.00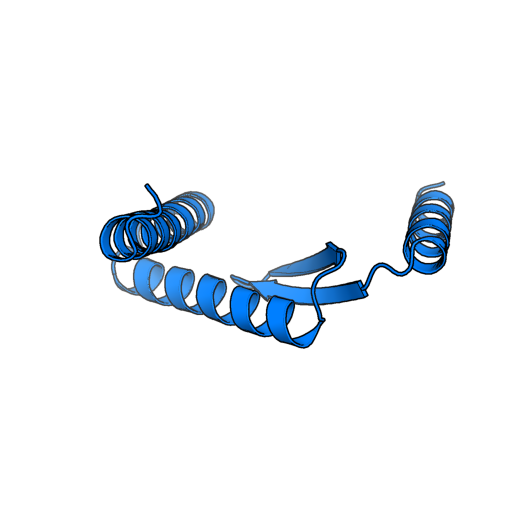 96.81 83 LYS A N 1
ATOM 650 C CA . LYS A 1 83 ? 11.582 10.874 6.426 1.00 96.81 83 LYS A CA 1
ATOM 651 C C . LYS A 1 83 ? 11.952 11.914 7.481 1.00 96.81 83 LYS A C 1
ATOM 653 O O . LYS A 1 83 ? 13.048 12.462 7.425 1.00 96.81 83 LYS A O 1
ATOM 658 N N . LYS A 1 84 ? 11.084 12.149 8.470 1.00 96.62 84 LYS A N 1
ATOM 659 C CA . LYS A 1 84 ? 11.401 13.035 9.604 1.00 96.62 84 LYS A CA 1
ATOM 660 C C . LYS A 1 84 ? 12.598 12.528 10.407 1.00 96.62 84 LYS A C 1
ATOM 662 O O . LYS A 1 84 ? 13.467 13.311 10.768 1.00 96.62 84 LYS A O 1
ATOM 667 N N . ASN A 1 85 ? 12.670 11.220 10.656 1.00 95.69 85 ASN A N 1
ATOM 668 C CA . ASN A 1 85 ? 13.787 10.614 11.384 1.00 95.69 85 ASN A CA 1
ATOM 669 C C . ASN A 1 85 ? 15.112 10.696 10.609 1.00 95.69 85 ASN A C 1
ATOM 671 O O . ASN A 1 85 ? 16.170 10.772 11.226 1.00 95.69 85 ASN A O 1
ATOM 675 N N . LEU A 1 86 ? 15.052 10.700 9.274 1.00 96.19 86 LEU A N 1
ATOM 676 C CA . LEU A 1 86 ? 16.206 10.914 8.397 1.00 96.19 86 LEU A CA 1
ATOM 677 C C . LEU A 1 86 ? 16.578 12.400 8.233 1.00 96.19 86 LEU A C 1
ATOM 679 O O . LEU A 1 86 ? 17.613 12.702 7.646 1.00 96.19 86 LEU A O 1
ATOM 683 N N . GLY A 1 87 ? 15.766 13.331 8.748 1.00 93.81 87 GLY A N 1
ATOM 684 C CA . GLY A 1 87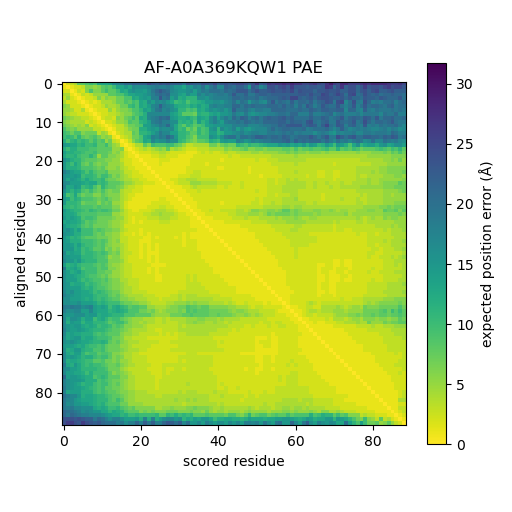 ? 15.961 14.773 8.562 1.00 93.81 87 GLY A CA 1
ATOM 685 C C . GLY A 1 87 ? 15.654 15.265 7.142 1.00 93.81 87 GLY A C 1
ATOM 686 O O . GLY A 1 87 ? 16.088 16.346 6.757 1.00 93.81 87 GLY A O 1
ATOM 687 N N . GLU A 1 88 ? 14.920 14.477 6.356 1.00 87.44 88 GLU A N 1
ATOM 688 C CA . GLU A 1 88 ? 14.535 14.790 4.972 1.00 87.44 88 GLU A CA 1
ATOM 689 C C . GLU A 1 88 ? 13.210 15.571 4.874 1.00 87.44 88 GLU A C 1
ATOM 691 O O . GLU A 1 88 ? 12.713 15.820 3.771 1.00 87.44 88 GLU A O 1
ATOM 696 N N . LEU A 1 89 ? 12.601 15.900 6.019 1.00 71.56 89 LEU A N 1
ATOM 697 C CA . LEU A 1 89 ? 11.290 16.542 6.155 1.00 71.56 89 LEU A CA 1
ATOM 698 C C . LEU A 1 89 ? 11.233 17.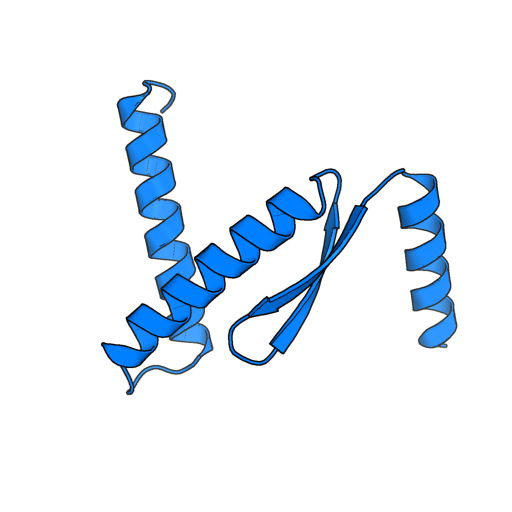443 7.390 1.00 71.56 89 LEU A C 1
ATOM 700 O O . LEU A 1 89 ? 11.788 17.032 8.433 1.00 71.56 89 LEU A O 1
#